Protein AF-A0A7C3EFE0-F1 (afdb_monomer_lite)

pLDDT: mean 74.75, std 18.97, range [38.28, 95.06]

Foldseek 3Di:
DDDDDDDDDDDDDPPPPPPVVPPPPQDWDWADPQQVQWIFIARPVVRDGPDIGHHGHGDDDDDADPVNDDD

Secondary structure (DSSP, 8-state):
---------------------------EEEEEETTTTEEEEEETTTTEEEEEEE--S--------TT----

Radius of gyration: 23.34 Å; chains: 1; bounding box: 50×21×66 Å

Sequence (71 aa):
MHRAAWFISMLGAVFFFCFSGDANAAPLAFITNYGDGTVSVIDTAIDAVVATLGTGAGPAGVAVNPSGTKA

Structure (mmCIF, N/CA/C/O backbone):
data_AF-A0A7C3EFE0-F1
#
_entry.id   AF-A0A7C3EFE0-F1
#
loop_
_atom_site.group_PDB
_atom_site.id
_atom_site.type_symbol
_atom_site.label_atom_id
_atom_site.label_alt_id
_atom_site.label_comp_id
_atom_site.label_asym_id
_atom_site.label_entity_id
_atom_site.label_seq_id
_atom_site.pdbx_PDB_ins_code
_atom_site.Cartn_x
_atom_site.Cartn_y
_atom_site.Cartn_z
_atom_site.occupancy
_atom_site.B_iso_or_equiv
_atom_site.auth_seq_id
_atom_site.auth_comp_id
_atom_site.auth_asym_id
_atom_site.auth_atom_id
_atom_site.pdbx_PDB_model_num
ATOM 1 N N . MET A 1 1 ? -13.119 5.884 49.997 1.00 50.53 1 MET A N 1
ATOM 2 C CA . MET A 1 1 ? -13.005 4.430 50.265 1.00 50.53 1 MET A CA 1
ATOM 3 C C . MET A 1 1 ? -14.234 4.085 51.109 1.00 50.53 1 MET A C 1
ATOM 5 O O . MET A 1 1 ? -14.328 4.654 52.177 1.00 50.53 1 MET A O 1
ATOM 9 N N . HIS A 1 2 ? -15.299 3.380 50.722 1.00 38.38 2 HIS A N 1
ATOM 10 C CA . HIS A 1 2 ? -15.596 2.373 49.702 1.00 38.38 2 HIS A CA 1
ATOM 11 C C . HIS A 1 2 ? -17.054 2.578 49.220 1.00 38.38 2 HIS A C 1
ATOM 13 O O . HIS A 1 2 ? -17.929 2.864 50.023 1.00 38.38 2 HIS A O 1
ATOM 19 N N . ARG A 1 3 ? -17.297 2.624 47.905 1.00 62.88 3 ARG A N 1
ATOM 20 C CA . ARG A 1 3 ? -18.023 1.586 47.138 1.00 62.88 3 ARG A CA 1
ATOM 21 C C . ARG A 1 3 ? -19.401 1.214 47.716 1.00 62.88 3 ARG A C 1
ATOM 23 O O . ARG A 1 3 ? -19.483 0.360 48.586 1.00 62.88 3 ARG A O 1
ATOM 30 N N . ALA A 1 4 ? -20.466 1.745 47.124 1.00 38.28 4 ALA A N 1
ATOM 31 C CA . ALA A 1 4 ? -21.755 1.062 47.064 1.00 38.28 4 ALA A CA 1
ATOM 32 C C . ALA A 1 4 ? -22.458 1.502 45.777 1.00 38.28 4 ALA A C 1
ATOM 34 O O . ALA A 1 4 ? -22.886 2.645 45.638 1.00 38.28 4 ALA A O 1
ATOM 35 N N . ALA A 1 5 ? -22.445 0.600 44.797 1.00 41.81 5 ALA A N 1
ATOM 36 C CA . ALA A 1 5 ? -23.143 0.746 43.537 1.00 41.81 5 ALA A CA 1
ATOM 37 C C . ALA A 1 5 ? -24.638 0.906 43.823 1.00 41.81 5 ALA A C 1
ATOM 39 O O . ALA A 1 5 ? -25.249 0.077 44.496 1.00 41.81 5 ALA A O 1
ATOM 40 N N . TRP A 1 6 ? -25.192 2.009 43.335 1.00 45.34 6 TRP A N 1
ATOM 41 C CA . TRP A 1 6 ? -26.610 2.298 43.367 1.00 45.34 6 TRP A CA 1
ATOM 42 C C . TRP A 1 6 ? -27.368 1.187 42.638 1.00 45.34 6 TRP A C 1
ATOM 44 O O . TRP A 1 6 ? -27.173 0.962 41.447 1.00 45.34 6 TRP A O 1
ATOM 54 N N . PHE A 1 7 ? -28.191 0.479 43.409 1.00 48.66 7 PHE A N 1
ATOM 55 C CA . PHE A 1 7 ? -29.408 -0.225 43.015 1.00 48.66 7 PHE A CA 1
ATOM 56 C C . PHE A 1 7 ? -29.963 0.243 41.654 1.00 48.66 7 PHE A C 1
ATOM 58 O O . PHE A 1 7 ? -30.640 1.267 41.582 1.00 48.66 7 PHE A O 1
ATOM 65 N N . ILE A 1 8 ? -29.730 -0.516 40.580 1.00 54.69 8 ILE A N 1
ATOM 66 C CA . ILE A 1 8 ? -30.479 -0.354 39.328 1.00 54.69 8 ILE A CA 1
ATOM 67 C C . ILE A 1 8 ? -31.588 -1.397 39.342 1.00 54.69 8 ILE A C 1
ATOM 69 O O . ILE A 1 8 ? -31.373 -2.590 39.136 1.00 54.69 8 ILE A O 1
ATOM 73 N N . SER A 1 9 ? -32.772 -0.901 39.680 1.00 50.88 9 SER A N 1
ATOM 74 C CA . SER A 1 9 ? -34.039 -1.609 39.682 1.00 50.88 9 SER A CA 1
ATOM 75 C C . SER A 1 9 ? -34.846 -1.209 38.446 1.00 50.88 9 SER A C 1
ATOM 77 O O . SER A 1 9 ? -34.927 -0.030 38.115 1.00 50.88 9 SER A O 1
ATOM 79 N N . MET A 1 10 ? -35.506 -2.217 37.874 1.00 40.31 10 MET A N 1
ATOM 80 C CA . MET A 1 10 ? -36.747 -2.178 37.095 1.00 40.31 10 MET A CA 1
ATOM 81 C C . MET A 1 10 ? -36.756 -1.855 35.584 1.00 40.31 10 MET A C 1
ATOM 83 O O . MET A 1 10 ? -36.392 -0.786 35.118 1.00 40.31 10 MET A O 1
ATOM 87 N N . LEU A 1 11 ? -37.374 -2.822 34.887 1.00 50.41 11 LEU A N 1
ATOM 88 C CA . LEU A 1 11 ? -38.135 -2.772 33.634 1.00 50.41 11 LEU A CA 1
ATOM 89 C C . LEU A 1 11 ? -37.395 -2.456 32.319 1.00 50.41 11 LEU A C 1
ATOM 91 O O . LEU A 1 11 ? -37.340 -1.330 31.849 1.00 50.41 11 LEU A O 1
ATOM 95 N N . GLY A 1 12 ? -37.012 -3.532 31.622 1.00 46.72 12 GLY A N 1
ATOM 96 C CA . GLY A 1 12 ? -37.566 -3.801 30.288 1.00 46.72 12 GLY A CA 1
ATOM 97 C C . GLY A 1 12 ? -37.230 -2.835 29.152 1.00 46.72 12 GLY A C 1
ATOM 98 O O . GLY A 1 12 ? -38.018 -2.725 28.217 1.00 46.72 12 GLY A O 1
ATOM 99 N N . ALA A 1 13 ? -36.082 -2.164 29.181 1.00 48.59 13 ALA A N 1
ATOM 100 C CA . ALA A 1 13 ? -35.554 -1.566 27.966 1.00 48.59 13 ALA A CA 1
ATOM 101 C C . ALA A 1 13 ? -35.022 -2.699 27.083 1.00 48.59 13 ALA A C 1
ATOM 103 O O . ALA A 1 13 ? -34.093 -3.409 27.472 1.00 48.59 13 ALA A O 1
ATOM 104 N N . VAL A 1 14 ? -35.603 -2.868 25.892 1.00 54.28 14 VAL A N 1
ATOM 105 C CA . VAL A 1 14 ? -34.892 -3.479 24.768 1.00 54.28 14 VAL A CA 1
ATOM 106 C C . VAL A 1 14 ? -33.629 -2.646 24.615 1.00 54.28 14 VAL A C 1
ATOM 108 O O . VAL A 1 14 ? -33.644 -1.562 24.034 1.00 54.28 14 VAL A O 1
ATOM 111 N N . PHE A 1 15 ? -32.552 -3.110 25.239 1.00 53.81 15 PHE A N 1
ATOM 112 C CA . PHE A 1 15 ? -31.218 -2.592 25.046 1.00 53.81 15 PHE A CA 1
ATOM 113 C C . PHE A 1 15 ? -30.853 -3.054 23.644 1.00 53.81 15 PHE A C 1
ATOM 115 O O . PHE A 1 15 ? -30.200 -4.077 23.448 1.00 53.81 15 PHE A O 1
ATOM 122 N N . PHE A 1 16 ? -31.390 -2.347 2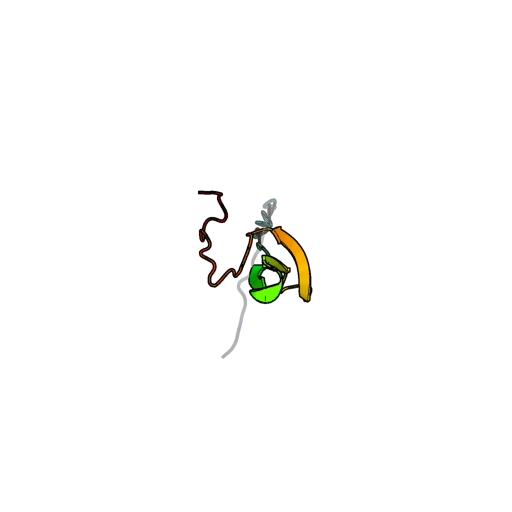2.648 1.00 56.41 16 PHE A N 1
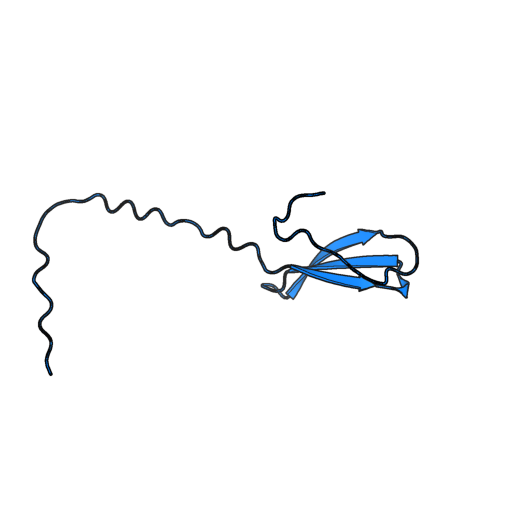ATOM 123 C CA . PHE A 1 16 ? -30.895 -2.396 21.293 1.00 56.41 16 PHE A CA 1
ATOM 124 C C . PHE A 1 16 ? -29.521 -1.753 21.392 1.00 56.41 16 PHE A C 1
ATOM 126 O O . PHE A 1 16 ? -29.338 -0.560 21.150 1.00 56.41 16 PHE A O 1
ATOM 133 N N . PHE A 1 17 ? -28.565 -2.546 21.878 1.00 54.97 17 PHE A N 1
ATOM 134 C CA . PHE A 1 17 ? -27.167 -2.306 21.645 1.00 54.97 17 PHE A CA 1
ATOM 135 C C . PHE A 1 17 ? -27.078 -2.371 20.132 1.00 54.97 17 PHE A C 1
ATOM 137 O O . PHE A 1 17 ? -26.985 -3.445 19.539 1.00 54.97 17 PHE A O 1
ATOM 144 N N . CYS A 1 18 ? -27.242 -1.213 19.494 1.00 59.91 18 CYS A N 1
ATOM 145 C CA . CYS A 1 18 ? -26.724 -1.024 18.168 1.00 59.91 18 CYS A CA 1
ATOM 146 C C . CYS A 1 18 ? -25.236 -1.242 18.399 1.00 59.91 18 CYS A C 1
ATOM 148 O O . CYS A 1 18 ? -24.540 -0.362 18.905 1.00 59.91 18 CYS A O 1
ATOM 150 N N . PHE A 1 19 ? -24.789 -2.482 18.194 1.00 54.03 19 PHE A N 1
ATOM 151 C CA . PHE A 1 19 ? -23.397 -2.760 17.954 1.00 54.03 19 PHE A CA 1
ATOM 152 C C . PHE A 1 19 ? -23.159 -1.969 16.680 1.00 54.03 19 PHE A C 1
ATOM 154 O O . PHE A 1 19 ? -23.465 -2.441 15.586 1.00 54.03 19 PHE A O 1
ATOM 161 N N . SER A 1 20 ? -22.798 -0.695 16.837 1.00 58.16 20 SER A N 1
ATOM 162 C CA . SER A 1 20 ? -22.218 0.082 15.768 1.00 58.16 20 SER A CA 1
ATOM 163 C C . SER A 1 20 ? -21.018 -0.759 15.407 1.00 58.16 20 SER A C 1
ATOM 165 O O . SER A 1 20 ? -20.041 -0.789 16.147 1.00 58.16 20 SER A O 1
ATOM 167 N N . GLY A 1 21 ? -21.179 -1.600 14.386 1.00 56.75 21 GLY A N 1
ATOM 168 C CA . GLY A 1 21 ? -20.071 -2.294 13.783 1.00 56.75 21 GLY A CA 1
ATOM 169 C C . GLY A 1 21 ? -19.210 -1.161 13.297 1.00 56.75 21 GLY A C 1
ATOM 170 O O . GLY A 1 21 ? -19.531 -0.549 12.279 1.00 56.75 21 GLY A O 1
ATOM 171 N N . ASP A 1 22 ? -18.219 -0.792 14.103 1.00 53.91 22 ASP A N 1
ATOM 172 C CA . ASP A 1 22 ? -17.204 0.132 13.673 1.00 53.91 22 ASP A CA 1
ATOM 173 C C . ASP A 1 22 ? -16.711 -0.469 12.366 1.00 53.91 22 ASP A C 1
ATOM 175 O O . ASP A 1 22 ? -16.254 -1.615 12.317 1.00 53.91 22 ASP A O 1
ATOM 179 N N . ALA A 1 23 ? -16.920 0.256 11.270 1.00 58.81 23 ALA A N 1
ATOM 180 C CA . ALA A 1 23 ? -16.308 -0.075 10.004 1.00 58.81 23 ALA A CA 1
ATOM 181 C C . ALA A 1 23 ? -14.816 0.199 10.195 1.00 58.81 23 ALA A C 1
ATOM 183 O O . ALA A 1 23 ? -14.291 1.226 9.770 1.00 58.81 23 ALA A O 1
ATOM 184 N N . ASN A 1 24 ? -14.145 -0.692 10.922 1.00 58.12 24 ASN A N 1
ATOM 185 C CA . ASN A 1 24 ? -12.708 -0.747 11.025 1.00 58.12 24 ASN A CA 1
ATOM 186 C C . ASN A 1 24 ? -12.216 -1.131 9.632 1.00 58.12 24 ASN A C 1
ATOM 188 O O . ASN A 1 24 ? -12.037 -2.306 9.313 1.00 58.12 24 ASN A O 1
ATOM 192 N N . ALA A 1 25 ? -12.075 -0.133 8.760 1.00 61.88 25 ALA A N 1
ATOM 193 C CA . ALA A 1 25 ? -11.245 -0.279 7.586 1.00 61.88 25 ALA A CA 1
ATOM 194 C C . ALA A 1 25 ? -9.889 -0.758 8.106 1.00 61.88 25 ALA A C 1
ATOM 196 O O . ALA A 1 25 ? -9.263 -0.075 8.921 1.00 61.88 25 ALA A O 1
ATOM 197 N N . ALA A 1 26 ? -9.495 -1.972 7.720 1.00 67.38 26 ALA A N 1
ATOM 198 C CA . ALA A 1 26 ? -8.185 -2.476 8.082 1.00 67.38 26 ALA A CA 1
ATOM 199 C C . ALA A 1 26 ? -7.142 -1.450 7.607 1.00 67.38 26 ALA A C 1
ATOM 201 O O . ALA A 1 26 ? -7.302 -0.895 6.511 1.00 67.38 26 ALA A O 1
ATOM 202 N N . PRO A 1 27 ? -6.118 -1.126 8.414 1.00 84.38 27 PRO A N 1
ATOM 203 C CA . PRO A 1 27 ? -5.126 -0.154 7.997 1.00 84.38 27 PRO A CA 1
ATOM 204 C C . PRO A 1 27 ? -4.393 -0.710 6.770 1.00 84.38 27 PRO A C 1
ATOM 206 O O . PRO A 1 27 ? -3.671 -1.705 6.857 1.00 84.38 27 PRO A O 1
ATOM 209 N N . LEU A 1 28 ? -4.615 -0.085 5.614 1.00 90.56 28 LEU A N 1
ATOM 210 C CA . LEU A 1 28 ? -3.957 -0.453 4.365 1.00 90.56 28 LEU A CA 1
ATOM 211 C C . LEU A 1 28 ? -2.631 0.297 4.233 1.00 90.56 28 LEU A C 1
ATOM 213 O O . LEU A 1 28 ? -2.590 1.525 4.344 1.00 90.56 28 LEU A O 1
ATOM 217 N N . ALA A 1 29 ? -1.561 -0.436 3.940 1.00 90.69 29 ALA A N 1
ATOM 218 C CA . ALA A 1 29 ? -0.273 0.121 3.552 1.00 90.69 29 ALA A CA 1
ATOM 219 C C . ALA A 1 29 ? -0.086 0.023 2.031 1.00 90.69 29 ALA A C 1
ATOM 221 O O . ALA A 1 29 ? -0.419 -0.990 1.416 1.00 90.69 29 ALA A O 1
ATOM 222 N N . PHE A 1 30 ? 0.475 1.073 1.430 1.00 92.62 30 PHE A N 1
ATOM 223 C CA . PHE A 1 30 ? 0.757 1.143 -0.004 1.00 92.62 30 PHE A CA 1
ATOM 224 C C . PHE A 1 30 ? 2.263 1.250 -0.224 1.00 92.62 30 PHE A C 1
ATOM 226 O O . PHE A 1 30 ? 2.886 2.215 0.218 1.00 92.62 30 PHE A O 1
ATOM 233 N N . ILE A 1 31 ? 2.847 0.258 -0.896 1.00 92.50 31 ILE A N 1
ATOM 234 C CA . ILE A 1 31 ? 4.293 0.161 -1.117 1.00 92.50 31 ILE A CA 1
ATOM 235 C C . ILE A 1 31 ? 4.567 0.275 -2.611 1.00 92.50 31 ILE A C 1
ATOM 237 O O . ILE A 1 31 ? 4.033 -0.500 -3.401 1.00 92.50 31 ILE A O 1
ATOM 241 N N . THR A 1 32 ? 5.413 1.226 -3.001 1.00 94.50 32 THR A N 1
ATOM 242 C CA . THR A 1 32 ? 5.875 1.374 -4.384 1.00 94.50 32 THR A CA 1
ATOM 243 C C . THR A 1 32 ? 7.009 0.403 -4.680 1.00 94.50 32 THR A C 1
ATOM 245 O O . THR A 1 32 ? 8.092 0.510 -4.101 1.00 94.50 32 THR A O 1
ATOM 248 N N . ASN A 1 33 ? 6.796 -0.491 -5.639 1.00 93.31 33 ASN A N 1
ATOM 249 C CA . ASN A 1 33 ? 7.817 -1.397 -6.145 1.00 93.31 33 ASN A CA 1
ATOM 250 C C . ASN A 1 33 ? 8.464 -0.743 -7.373 1.00 93.31 33 ASN 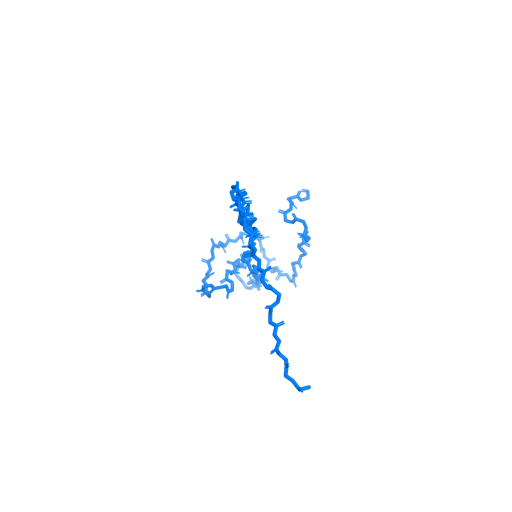A C 1
ATOM 252 O O . ASN A 1 33 ? 8.035 -0.949 -8.510 1.00 93.31 33 ASN A O 1
ATOM 256 N N . TYR A 1 34 ? 9.470 0.104 -7.132 1.00 91.56 34 TYR A N 1
ATOM 257 C CA . TYR A 1 34 ? 10.078 0.957 -8.162 1.00 91.56 34 TYR A CA 1
ATOM 258 C C . TYR A 1 34 ? 10.572 0.163 -9.385 1.00 91.56 34 TYR A C 1
ATOM 260 O O . TYR A 1 34 ? 10.260 0.516 -10.520 1.00 91.56 34 TYR A O 1
ATOM 268 N N . GLY A 1 35 ? 11.317 -0.923 -9.151 1.00 90.88 35 GLY A N 1
ATOM 269 C CA . GLY A 1 35 ? 11.878 -1.755 -10.221 1.00 90.88 35 GLY A CA 1
ATOM 270 C C . GLY A 1 35 ? 10.822 -2.524 -11.017 1.00 90.88 35 GLY A C 1
ATOM 271 O O . GLY A 1 35 ? 10.954 -2.664 -12.228 1.00 90.88 35 GLY A O 1
ATOM 272 N N . ASP A 1 36 ? 9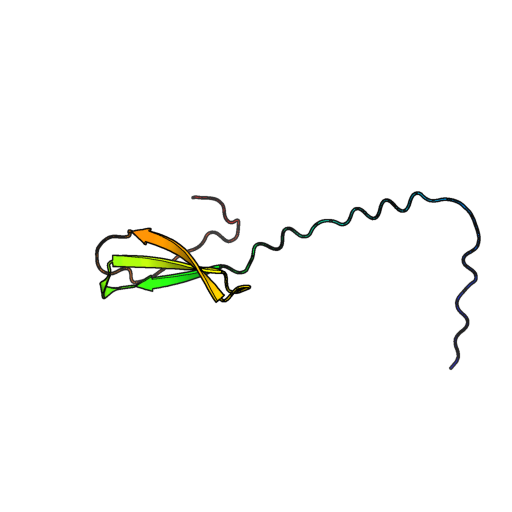.752 -2.952 -10.347 1.00 91.38 36 ASP A N 1
ATOM 273 C CA . ASP A 1 36 ? 8.716 -3.802 -10.942 1.00 91.38 36 ASP A CA 1
ATOM 274 C C . ASP A 1 36 ? 7.598 -2.996 -11.612 1.00 91.38 36 ASP A C 1
ATOM 276 O O . ASP A 1 36 ? 6.774 -3.548 -12.340 1.00 91.38 36 ASP A O 1
ATOM 280 N N . GLY A 1 37 ? 7.539 -1.687 -11.365 1.00 93.69 37 GLY A N 1
ATOM 281 C CA . GLY A 1 37 ? 6.505 -0.824 -11.925 1.00 93.69 37 GLY A CA 1
ATOM 282 C C . GLY A 1 37 ? 5.106 -1.094 -11.366 1.00 93.69 37 GLY A C 1
ATOM 283 O O . GLY A 1 37 ? 4.101 -0.967 -12.078 1.00 93.69 37 GLY A O 1
ATOM 284 N N . THR A 1 38 ? 5.041 -1.502 -10.097 1.00 95.06 38 THR A N 1
ATOM 285 C CA . THR A 1 38 ? 3.794 -1.846 -9.406 1.00 95.06 38 THR A CA 1
ATOM 286 C C . THR A 1 38 ? 3.693 -1.185 -8.035 1.00 95.06 38 THR A C 1
ATOM 288 O O . THR A 1 38 ? 4.677 -0.698 -7.477 1.00 95.06 38 THR A O 1
ATOM 291 N N . VAL A 1 39 ? 2.489 -1.188 -7.468 1.00 94.75 39 VAL A N 1
ATOM 292 C CA . VAL A 1 39 ? 2.219 -0.825 -6.074 1.00 94.75 39 VAL A CA 1
ATOM 293 C C . VAL A 1 39 ? 1.526 -1.991 -5.382 1.00 94.75 39 VAL A C 1
ATOM 295 O O . VAL A 1 39 ? 0.493 -2.469 -5.853 1.00 94.75 39 VAL A O 1
ATOM 298 N N . SER A 1 40 ? 2.073 -2.434 -4.254 1.00 94.50 40 SER A N 1
ATOM 299 C CA . SER A 1 40 ? 1.447 -3.444 -3.400 1.00 94.50 40 SER A CA 1
ATOM 300 C C . SER A 1 40 ? 0.518 -2.778 -2.391 1.00 94.50 40 SER A C 1
ATOM 302 O O . SER A 1 40 ? 0.901 -1.800 -1.746 1.00 94.50 40 SER A O 1
ATOM 304 N N . VAL A 1 41 ? -0.683 -3.331 -2.237 1.00 93.81 41 VAL A N 1
ATOM 305 C CA . VAL A 1 41 ? -1.636 -2.971 -1.184 1.00 93.81 41 VAL A CA 1
ATOM 306 C C . VAL A 1 41 ? -1.600 -4.073 -0.137 1.00 93.81 41 VAL A C 1
ATOM 308 O O . VAL A 1 41 ? -1.929 -5.223 -0.436 1.00 93.81 41 VAL A O 1
ATOM 311 N N . ILE A 1 42 ? -1.177 -3.725 1.071 1.00 93.69 42 ILE A N 1
ATOM 312 C CA . ILE A 1 42 ? -1.013 -4.655 2.187 1.00 93.69 42 ILE A CA 1
ATOM 313 C C . ILE A 1 42 ? -2.066 -4.349 3.241 1.00 93.69 42 ILE A C 1
ATOM 315 O O . ILE A 1 42 ? -2.187 -3.209 3.687 1.00 93.69 42 ILE A O 1
ATOM 319 N N . ASP A 1 43 ? -2.799 -5.376 3.651 1.00 92.31 43 ASP A N 1
ATOM 320 C CA . ASP A 1 43 ? -3.602 -5.334 4.864 1.00 92.31 43 ASP A CA 1
ATOM 321 C C . ASP A 1 43 ? -2.688 -5.623 6.058 1.00 92.31 43 ASP A C 1
ATOM 323 O O . ASP A 1 43 ? -2.167 -6.729 6.217 1.00 92.31 43 ASP A O 1
ATOM 327 N N . THR A 1 44 ? -2.473 -4.604 6.888 1.00 91.50 44 THR A N 1
ATOM 328 C CA . THR A 1 44 ? -1.574 -4.700 8.046 1.00 91.50 44 THR A CA 1
ATOM 329 C C . THR A 1 44 ? -2.187 -5.433 9.240 1.00 91.50 44 THR A C 1
ATOM 331 O O . THR A 1 44 ? -1.462 -5.765 10.174 1.00 91.50 44 THR A O 1
ATOM 334 N N . ALA A 1 45 ? -3.491 -5.724 9.227 1.00 90.94 45 ALA A N 1
ATOM 335 C CA . ALA A 1 45 ? -4.134 -6.506 10.280 1.00 90.94 45 ALA A CA 1
ATOM 336 C C . ALA A 1 45 ? -3.833 -8.006 10.145 1.00 90.94 45 ALA A C 1
ATOM 338 O O . ALA A 1 45 ? -3.755 -8.711 11.151 1.00 90.94 45 ALA A O 1
ATOM 339 N N . ILE A 1 46 ? -3.661 -8.483 8.909 1.00 92.31 46 ILE A N 1
ATOM 340 C CA . ILE A 1 46 ? -3.365 -9.891 8.594 1.00 92.31 46 ILE A CA 1
ATOM 341 C C . ILE A 1 46 ? -1.977 -10.098 7.976 1.00 92.31 46 ILE A C 1
ATOM 343 O O . ILE A 1 46 ? -1.631 -11.227 7.643 1.00 92.31 46 ILE A O 1
ATOM 347 N N . ASP A 1 47 ? -1.211 -9.015 7.819 1.00 92.69 47 ASP A N 1
ATOM 348 C CA . ASP A 1 47 ? 0.123 -8.988 7.210 1.00 92.69 47 ASP A CA 1
ATOM 349 C C . ASP A 1 47 ? 0.162 -9.670 5.831 1.00 92.69 47 ASP A C 1
ATOM 351 O O . ASP A 1 47 ? 1.005 -10.518 5.533 1.00 92.69 47 ASP A O 1
ATOM 355 N N . ALA A 1 48 ? -0.815 -9.334 4.983 1.00 94.00 48 ALA A N 1
ATOM 356 C CA . ALA A 1 48 ? -0.979 -9.961 3.676 1.00 94.00 48 ALA A CA 1
ATOM 357 C C . ALA A 1 48 ? -1.181 -8.933 2.561 1.00 94.00 48 ALA A C 1
ATOM 359 O O . ALA A 1 48 ? -1.854 -7.915 2.725 1.00 94.00 48 ALA A O 1
ATOM 360 N N . VAL A 1 49 ? -0.634 -9.235 1.382 1.00 94.44 49 VAL A N 1
ATOM 361 C CA . VAL A 1 49 ? -0.902 -8.469 0.161 1.00 94.44 49 VAL A CA 1
ATOM 362 C C . VAL A 1 49 ? -2.320 -8.785 -0.308 1.00 94.44 49 VAL A C 1
ATOM 364 O O . VAL A 1 49 ? -2.620 -9.920 -0.675 1.00 94.44 49 VAL A O 1
ATOM 367 N N . VAL A 1 50 ? -3.187 -7.777 -0.318 1.00 94.69 50 VAL A N 1
ATOM 368 C CA . VAL A 1 50 ? -4.589 -7.904 -0.748 1.00 94.69 50 VAL A CA 1
ATOM 369 C C . VAL A 1 50 ? -4.805 -7.449 -2.189 1.00 94.69 50 VAL A C 1
ATOM 371 O O . VAL A 1 50 ? -5.789 -7.841 -2.814 1.00 94.69 50 VAL A O 1
ATOM 374 N N . ALA A 1 51 ? -3.888 -6.647 -2.740 1.00 93.50 51 ALA A N 1
ATOM 375 C CA . ALA A 1 51 ? -3.894 -6.278 -4.152 1.00 93.50 51 ALA A CA 1
ATOM 376 C C . ALA A 1 51 ? -2.505 -5.866 -4.657 1.00 93.50 51 ALA A C 1
ATOM 378 O O . ALA A 1 51 ? -1.650 -5.405 -3.899 1.00 93.50 51 ALA A O 1
ATOM 379 N N . THR A 1 52 ? -2.319 -5.954 -5.972 1.00 94.50 52 THR A N 1
ATOM 380 C CA . THR A 1 52 ? -1.163 -5.403 -6.686 1.00 94.50 52 THR A CA 1
ATOM 381 C C . THR A 1 52 ? -1.670 -4.564 -7.848 1.00 94.50 52 THR A C 1
ATOM 383 O O . THR A 1 52 ? -2.468 -5.029 -8.662 1.00 94.50 52 THR A O 1
ATOM 386 N N . LEU A 1 53 ? -1.231 -3.312 -7.913 1.00 92.12 53 LEU A N 1
ATOM 387 C CA . LEU A 1 53 ? -1.669 -2.329 -8.897 1.00 92.12 53 LEU A CA 1
ATOM 388 C C . LEU A 1 53 ? -0.530 -2.055 -9.880 1.00 92.12 53 LEU A C 1
ATOM 390 O O . LEU A 1 53 ? 0.583 -1.746 -9.464 1.00 92.12 53 LEU A O 1
ATOM 394 N N . GLY A 1 54 ? -0.798 -2.146 -11.182 1.00 91.06 54 GLY A N 1
ATOM 395 C CA . GLY A 1 54 ? 0.164 -1.745 -12.210 1.00 91.06 54 GLY A CA 1
ATOM 396 C C . GLY A 1 54 ? 0.216 -0.225 -12.344 1.00 91.06 54 GLY A C 1
ATOM 397 O O . GLY A 1 54 ? -0.824 0.407 -12.523 1.00 91.06 54 GLY A O 1
ATOM 398 N N . THR A 1 55 ? 1.413 0.360 -12.276 1.00 87.50 55 THR A N 1
ATOM 399 C CA . THR A 1 55 ? 1.613 1.819 -12.387 1.00 87.50 55 THR A CA 1
ATOM 400 C C . THR A 1 55 ? 2.450 2.232 -13.595 1.00 87.50 55 THR A C 1
ATOM 402 O O . THR A 1 55 ? 2.502 3.415 -13.920 1.00 87.50 55 THR A O 1
ATOM 405 N N . GLY A 1 56 ? 3.106 1.280 -14.265 1.00 83.94 56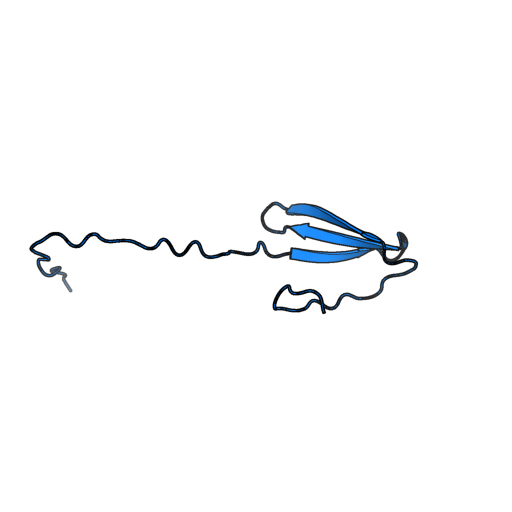 GLY A N 1
ATOM 406 C CA . GLY A 1 56 ? 4.157 1.580 -15.239 1.00 83.94 56 GLY A CA 1
ATOM 407 C C . GLY A 1 56 ? 5.504 1.815 -14.547 1.00 83.94 56 GLY A C 1
ATOM 408 O O . GLY A 1 56 ? 5.642 1.545 -13.358 1.00 83.94 56 GLY A O 1
ATOM 409 N N . ALA A 1 57 ? 6.516 2.274 -15.285 1.00 89.12 57 ALA A N 1
ATOM 410 C CA . ALA A 1 57 ? 7.898 2.293 -14.802 1.00 89.12 57 ALA A CA 1
ATOM 411 C C . ALA A 1 57 ? 8.129 3.243 -13.609 1.00 89.12 57 ALA A C 1
ATOM 413 O O . ALA A 1 57 ? 7.752 4.412 -13.660 1.00 89.12 57 ALA A O 1
ATOM 414 N N . GLY A 1 58 ? 8.824 2.748 -12.578 1.00 87.50 58 GLY A N 1
ATOM 415 C CA . GLY A 1 58 ? 9.445 3.566 -11.533 1.00 87.50 58 GLY A CA 1
ATOM 416 C C . GLY A 1 58 ? 8.500 4.361 -10.625 1.00 87.50 58 GLY A C 1
ATOM 417 O O . GLY A 1 58 ? 8.725 5.563 -10.469 1.00 87.50 58 GLY A O 1
ATOM 418 N N . PRO A 1 59 ? 7.465 3.761 -10.000 1.00 88.50 59 PRO A N 1
ATOM 419 C CA . PRO A 1 59 ? 6.655 4.484 -9.026 1.00 88.50 59 PRO A CA 1
ATOM 420 C C . PRO A 1 59 ? 7.528 4.971 -7.860 1.00 88.50 59 PRO A C 1
ATOM 422 O O . PRO A 1 59 ? 8.218 4.179 -7.221 1.00 88.50 59 PRO A O 1
ATOM 425 N N . ALA A 1 60 ? 7.491 6.278 -7.590 1.00 89.38 60 ALA A N 1
ATOM 426 C CA . ALA A 1 60 ? 8.321 6.931 -6.570 1.00 89.38 60 ALA A CA 1
ATOM 427 C C . ALA A 1 60 ? 7.532 7.420 -5.341 1.00 89.38 60 ALA A C 1
ATOM 429 O O . ALA A 1 60 ? 8.130 7.767 -4.325 1.00 89.38 60 ALA A O 1
ATOM 430 N N . GLY A 1 61 ? 6.199 7.467 -5.413 1.00 86.06 61 GLY A N 1
ATOM 431 C CA . GLY A 1 61 ? 5.359 7.908 -4.303 1.00 86.06 61 GLY A CA 1
ATOM 432 C C . GLY A 1 61 ? 3.894 7.519 -4.473 1.00 86.06 61 GLY A C 1
ATOM 433 O O . GLY A 1 61 ? 3.448 7.198 -5.574 1.00 86.06 61 GLY A O 1
ATOM 434 N N . VAL A 1 62 ? 3.154 7.556 -3.364 1.00 86.88 62 VAL A N 1
ATOM 435 C CA . VAL A 1 62 ? 1.711 7.287 -3.304 1.00 86.88 62 VAL A CA 1
ATOM 436 C C . VAL A 1 62 ? 1.037 8.409 -2.523 1.00 86.88 62 VAL A C 1
ATOM 438 O O . VAL A 1 62 ? 1.504 8.793 -1.453 1.00 86.88 62 VAL A O 1
ATOM 441 N N . ALA A 1 63 ? -0.079 8.910 -3.047 1.00 86.25 63 ALA A N 1
ATOM 442 C CA . ALA A 1 63 ? -1.000 9.772 -2.321 1.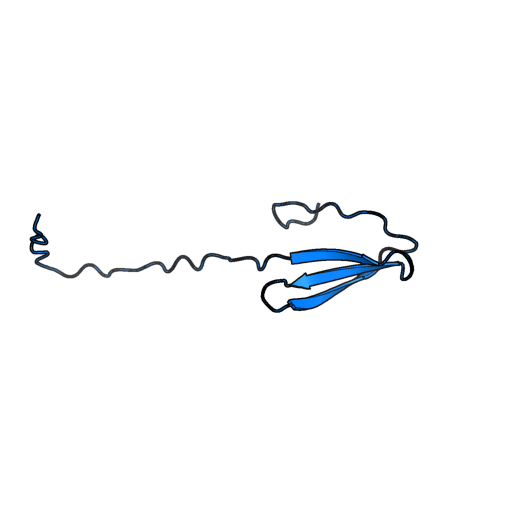00 86.25 63 ALA A CA 1
ATOM 443 C C . ALA A 1 63 ? -2.328 9.029 -2.159 1.00 86.25 63 ALA A C 1
ATOM 445 O O . ALA A 1 63 ? -2.862 8.486 -3.126 1.00 86.25 63 ALA A O 1
ATOM 446 N N . VAL A 1 64 ? -2.851 8.998 -0.936 1.00 80.88 64 VAL A N 1
ATOM 447 C CA . VAL A 1 64 ? -4.127 8.353 -0.619 1.00 80.88 64 VAL A CA 1
ATOM 448 C C . VAL A 1 64 ? -5.148 9.403 -0.217 1.00 80.88 64 VAL A C 1
ATOM 450 O O . VAL A 1 64 ? -4.839 10.333 0.526 1.00 80.88 64 VAL A O 1
ATOM 453 N N . ASN A 1 65 ? -6.377 9.248 -0.703 1.00 81.56 65 ASN A N 1
ATOM 454 C CA . ASN A 1 65 ? -7.506 10.008 -0.192 1.00 81.56 65 ASN A CA 1
ATOM 455 C C . ASN A 1 65 ? -7.895 9.420 1.178 1.00 81.56 65 ASN A C 1
ATOM 457 O O . ASN A 1 65 ? -8.286 8.251 1.222 1.00 81.56 65 ASN A O 1
ATOM 461 N N . PRO A 1 66 ? -7.842 10.192 2.282 1.00 73.38 66 PRO A N 1
ATOM 462 C CA . PRO A 1 66 ? -8.207 9.697 3.612 1.00 73.38 66 PRO A CA 1
ATOM 463 C C . PRO A 1 66 ? -9.654 9.199 3.698 1.00 73.38 66 PRO A C 1
ATOM 465 O O . PRO A 1 66 ? -9.968 8.366 4.540 1.00 73.38 66 PRO A O 1
ATOM 468 N N . SER A 1 67 ? -10.536 9.693 2.821 1.00 77.69 67 SER A N 1
ATOM 469 C CA . SER A 1 67 ? -11.930 9.243 2.741 1.00 77.69 67 SER A CA 1
ATOM 470 C C . SER A 1 67 ? -12.114 7.918 1.990 1.00 77.69 67 SER A C 1
ATOM 472 O O . SER A 1 67 ? -13.239 7.442 1.873 1.00 77.69 67 SER A O 1
ATOM 474 N N . GLY A 1 68 ? -11.045 7.329 1.438 1.00 66.12 68 GLY A N 1
ATOM 475 C CA . GLY A 1 68 ? -11.096 6.053 0.715 1.00 66.12 68 GLY A CA 1
ATOM 476 C C . GLY A 1 68 ? -11.878 6.091 -0.604 1.00 66.12 68 GLY A C 1
ATOM 477 O O . GLY A 1 68 ? -12.029 5.063 -1.263 1.00 66.12 68 GLY A O 1
ATOM 478 N N . THR A 1 69 ? -12.370 7.260 -1.017 1.00 71.88 69 THR A N 1
ATOM 479 C CA . THR A 1 69 ? -13.057 7.433 -2.297 1.00 71.88 69 THR A CA 1
ATOM 480 C C . THR A 1 69 ? -12.046 7.678 -3.414 1.00 71.88 69 THR A C 1
ATOM 482 O O . THR A 1 69 ? -11.047 8.383 -3.233 1.00 71.88 69 THR A O 1
ATOM 485 N N . LYS A 1 70 ? -12.294 7.064 -4.579 1.00 58.09 70 LYS A N 1
ATOM 486 C CA . LYS A 1 70 ? -11.551 7.373 -5.807 1.00 58.09 70 LYS A CA 1
ATOM 487 C C . LYS A 1 70 ? -11.726 8.870 -6.095 1.00 58.09 70 LYS A C 1
ATOM 489 O O . LYS A 1 70 ? -12.851 9.357 -6.011 1.00 58.09 70 LYS A O 1
ATOM 494 N N . ALA A 1 71 ? -10.620 9.563 -6.359 1.00 54.97 71 ALA A N 1
ATOM 495 C CA . ALA A 1 71 ? -10.643 10.943 -6.841 1.00 54.97 71 ALA A CA 1
ATOM 496 C C . ALA A 1 71 ? -11.239 11.017 -8.252 1.00 54.97 71 ALA A C 1
ATOM 498 O O . ALA A 1 71 ? -11.056 10.033 -9.011 1.00 54.97 71 ALA A O 1
#